Protein AF-A0A950VPS5-F1 (afdb_monomer)

pLDDT: mean 88.5, std 11.24, range [45.47, 96.25]

Mean predicted aligned error: 5.07 Å

Sequence (71 aa):
MLETPIVERYVVAEVRRARDGSDAPPEITERFQGRAFTLHELEVRGVRITSRRGWYLANGEDWILSVQPTL

Radius of gyration: 13.01 Å; Cα contacts (8 Å, |Δi|>4): 124; chains: 1; bounding box: 40×19×38 Å

Solvent-accessible surface area (backbone atoms only — not comparable to full-atom values): 4158 Å² total; per-residue (Å²): 133,84,78,76,78,83,76,64,32,29,30,22,75,39,48,24,32,62,89,79,62,44,79,47,57,67,86,57,33,76,77,40,47,78,38,73,35,39,68,67,59,37,44,78,72,57,30,48,75,55,100,59,36,28,39,34,77,52,96,93,40,53,32,37,30,41,45,43,76,57,130

Structure (mmCIF, N/CA/C/O backbone):
data_AF-A0A950VPS5-F1
#
_entry.id   AF-A0A950VPS5-F1
#
loop_
_atom_site.group_PDB
_atom_site.id
_atom_site.type_symbol
_atom_site.label_atom_id
_atom_site.label_alt_id
_atom_site.label_comp_id
_atom_site.label_asym_id
_atom_site.label_entity_id
_atom_site.label_seq_id
_atom_site.pdbx_PDB_ins_code
_atom_site.Cartn_x
_atom_site.Cartn_y
_atom_site.Cartn_z
_atom_site.occupancy
_atom_site.B_iso_or_equiv
_atom_site.auth_seq_id
_atom_site.auth_comp_id
_atom_site.auth_asym_id
_atom_site.auth_atom_id
_atom_site.pdbx_PDB_model_num
ATOM 1 N N . MET A 1 1 ? -25.682 3.317 25.228 1.00 45.47 1 MET A N 1
ATOM 2 C CA . MET A 1 1 ? -24.903 4.190 24.328 1.00 45.47 1 MET A CA 1
ATOM 3 C C . MET A 1 1 ? -23.997 3.271 23.537 1.00 45.47 1 MET A C 1
ATOM 5 O O . MET A 1 1 ? -23.246 2.540 24.162 1.00 45.47 1 MET A O 1
ATOM 9 N N . LEU A 1 2 ? -24.165 3.189 22.218 1.00 54.38 2 LEU A N 1
ATOM 10 C CA . LEU A 1 2 ? -23.234 2.446 21.370 1.00 54.38 2 LEU A CA 1
ATOM 11 C C . LEU A 1 2 ? -22.058 3.388 21.116 1.00 54.38 2 LEU A C 1
ATOM 13 O O . LEU A 1 2 ? -22.243 4.423 20.481 1.00 54.38 2 LEU A O 1
ATOM 17 N N . GLU A 1 3 ? -20.896 3.081 21.684 1.00 50.25 3 GLU A N 1
ATOM 18 C CA . GLU A 1 3 ? -19.647 3.722 21.285 1.00 50.25 3 GLU A CA 1
ATOM 19 C C . GLU A 1 3 ? -19.463 3.467 19.788 1.00 50.25 3 GLU A C 1
ATOM 21 O O . GLU A 1 3 ? -19.431 2.317 19.345 1.00 50.25 3 GLU A O 1
ATOM 26 N N . THR A 1 4 ? -19.421 4.532 18.989 1.00 57.44 4 THR A N 1
ATOM 27 C CA . THR A 1 4 ? -19.068 4.419 17.576 1.00 57.44 4 THR A CA 1
ATOM 28 C C . THR A 1 4 ? -17.655 3.845 17.528 1.00 57.44 4 THR A C 1
ATOM 30 O O . THR A 1 4 ? -16.751 4.486 18.070 1.00 57.44 4 THR A O 1
ATOM 33 N N . PRO A 1 5 ? -17.425 2.661 16.933 1.00 61.50 5 PRO A N 1
ATOM 34 C CA . PRO A 1 5 ? -16.075 2.135 16.837 1.00 61.50 5 PRO A CA 1
ATOM 35 C C . PRO A 1 5 ? -15.234 3.153 16.068 1.00 61.50 5 PRO A C 1
ATOM 37 O O . PRO A 1 5 ? -15.584 3.533 14.947 1.00 61.50 5 PRO A O 1
ATOM 40 N N . ILE A 1 6 ? -14.153 3.632 16.686 1.00 70.50 6 ILE A N 1
ATOM 41 C CA . ILE A 1 6 ? -13.164 4.459 16.000 1.00 70.50 6 ILE A CA 1
ATOM 42 C C . ILE A 1 6 ? -12.571 3.570 14.912 1.00 70.50 6 ILE A C 1
ATOM 44 O O . ILE A 1 6 ? -11.847 2.616 15.193 1.00 70.50 6 ILE A O 1
ATOM 48 N N . VAL A 1 7 ? -12.948 3.835 13.664 1.00 77.31 7 VAL A N 1
ATOM 49 C CA . VAL A 1 7 ? -12.404 3.100 12.528 1.00 77.31 7 VAL A CA 1
ATOM 50 C C . VAL A 1 7 ? -11.001 3.631 12.276 1.00 77.31 7 VAL A C 1
ATOM 52 O O . VAL A 1 7 ? -10.838 4.750 11.791 1.00 77.31 7 VAL A O 1
ATOM 55 N N . GLU A 1 8 ? -9.999 2.824 12.614 1.00 86.06 8 GLU A N 1
ATOM 56 C CA . GLU A 1 8 ? -8.599 3.144 12.356 1.00 86.06 8 GLU A CA 1
ATOM 57 C C . GLU A 1 8 ? -8.379 3.362 10.850 1.00 86.06 8 GLU A C 1
ATOM 59 O O . GLU A 1 8 ? -8.767 2.534 10.014 1.00 86.06 8 GLU A O 1
ATOM 64 N N . ARG A 1 9 ? -7.777 4.503 10.498 1.00 91.12 9 ARG A N 1
ATOM 65 C CA . ARG A 1 9 ? -7.372 4.806 9.122 1.00 91.12 9 ARG A CA 1
ATOM 66 C C . ARG A 1 9 ? -5.858 4.876 9.028 1.00 91.12 9 ARG A C 1
ATOM 68 O O . ARG A 1 9 ? -5.164 5.177 9.991 1.00 91.12 9 ARG A O 1
ATOM 75 N N . TYR A 1 10 ? -5.367 4.621 7.829 1.00 91.19 10 TYR A N 1
ATOM 76 C CA . TYR A 1 10 ? -3.964 4.554 7.485 1.00 91.19 10 TYR A CA 1
ATOM 77 C C . TYR A 1 10 ? -3.691 5.499 6.322 1.00 91.19 10 TYR A C 1
ATOM 79 O O . TYR A 1 10 ? -4.302 5.361 5.261 1.00 91.19 10 TYR A O 1
ATOM 87 N N . VAL A 1 11 ? -2.765 6.439 6.492 1.00 94.25 11 VAL A N 1
ATOM 88 C CA . VAL A 1 11 ? -2.218 7.223 5.380 1.00 94.25 11 VAL A CA 1
ATOM 89 C C . VAL A 1 11 ? -1.142 6.403 4.696 1.00 94.25 11 VAL A C 1
ATOM 91 O O . VAL A 1 11 ? -0.233 5.897 5.355 1.00 94.25 11 VAL A O 1
ATOM 94 N N . VAL A 1 12 ? -1.209 6.304 3.372 1.00 94.56 12 VAL A N 1
ATOM 95 C CA . VAL A 1 12 ? -0.094 5.776 2.582 1.00 94.56 12 VAL A CA 1
ATOM 96 C C . VAL A 1 12 ? 0.901 6.913 2.370 1.00 94.56 12 VAL A C 1
ATOM 98 O O . VAL A 1 12 ? 0.676 7.798 1.548 1.00 94.56 12 VAL A O 1
ATOM 101 N N . ALA A 1 13 ? 1.986 6.925 3.138 1.00 93.69 13 ALA A N 1
ATOM 102 C CA . ALA A 1 13 ? 3.001 7.975 3.062 1.00 93.69 13 ALA A CA 1
ATOM 103 C C . ALA A 1 13 ? 3.811 7.889 1.761 1.00 93.69 13 ALA A C 1
ATOM 105 O O . ALA A 1 13 ? 4.209 8.906 1.197 1.00 93.69 13 ALA A O 1
ATOM 106 N N . GLU A 1 14 ? 4.041 6.669 1.280 1.00 95.06 14 GLU A N 1
ATOM 107 C CA . GLU A 1 14 ? 4.929 6.405 0.157 1.00 95.06 14 GLU A CA 1
ATOM 108 C C . GLU A 1 14 ? 4.592 5.067 -0.502 1.00 95.06 14 GLU A C 1
ATOM 110 O O . GLU A 1 14 ? 4.150 4.134 0.178 1.00 95.06 14 GLU A O 1
ATOM 115 N N . VAL A 1 15 ? 4.839 4.970 -1.810 1.00 95.19 15 VAL A N 1
ATOM 116 C CA . VAL A 1 15 ? 4.772 3.717 -2.563 1.00 95.19 15 VAL A CA 1
ATOM 117 C C . VAL A 1 15 ? 6.085 3.505 -3.310 1.00 95.19 15 VAL A C 1
ATOM 119 O O . VAL A 1 15 ? 6.482 4.348 -4.111 1.00 95.19 15 VAL A O 1
ATOM 122 N N . ARG A 1 16 ? 6.750 2.376 -3.057 1.00 96.25 16 ARG A N 1
ATOM 123 C CA . ARG A 1 16 ? 8.027 2.013 -3.691 1.00 96.25 16 ARG A CA 1
ATOM 124 C C . ARG A 1 16 ? 7.956 0.653 -4.355 1.00 96.25 16 ARG A C 1
ATOM 126 O O . ARG A 1 16 ? 7.218 -0.221 -3.903 1.00 96.25 16 ARG A O 1
ATOM 133 N N . ARG A 1 17 ? 8.759 0.444 -5.393 1.00 95.88 17 ARG A N 1
ATOM 134 C CA . ARG A 1 17 ? 8.951 -0.877 -5.995 1.00 95.88 17 ARG A CA 1
ATOM 135 C C . ARG A 1 17 ? 9.625 -1.813 -4.991 1.00 95.88 17 ARG A C 1
ATOM 137 O O . ARG A 1 17 ? 10.631 -1.455 -4.384 1.00 95.88 17 ARG A O 1
ATOM 144 N N . ALA A 1 18 ? 9.107 -3.027 -4.833 1.00 94.19 18 ALA A N 1
ATOM 145 C CA . ALA A 1 18 ? 9.634 -3.994 -3.873 1.00 94.19 18 ALA A CA 1
ATOM 146 C C . ALA A 1 18 ? 11.049 -4.480 -4.224 1.00 94.19 18 ALA A C 1
ATOM 148 O O . ALA A 1 18 ? 11.847 -4.750 -3.328 1.00 94.19 18 ALA A O 1
ATOM 149 N N . ARG A 1 19 ? 11.359 -4.590 -5.522 1.00 93.50 19 ARG A N 1
ATOM 150 C CA . ARG A 1 19 ? 12.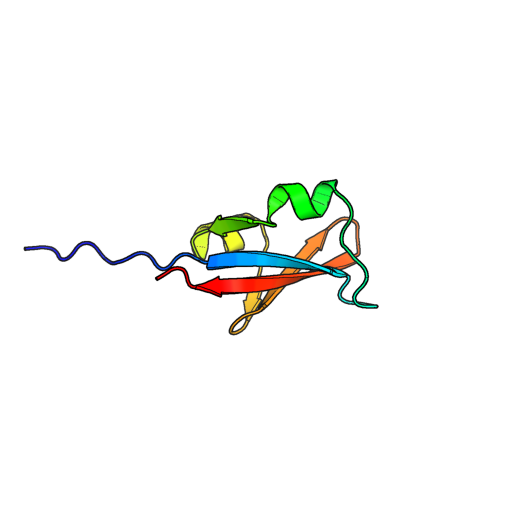617 -5.157 -6.022 1.00 93.50 19 ARG A CA 1
ATOM 151 C C . ARG A 1 19 ? 13.853 -4.311 -5.711 1.00 93.50 19 ARG A C 1
ATOM 153 O O . ARG A 1 19 ? 14.882 -4.862 -5.333 1.00 93.50 19 ARG A O 1
ATOM 160 N N . ASP A 1 20 ? 13.774 -3.004 -5.935 1.00 94.25 20 ASP A N 1
ATOM 161 C CA . ASP A 1 20 ? 14.920 -2.084 -5.890 1.00 94.25 20 ASP A CA 1
ATOM 162 C C . ASP A 1 20 ? 14.662 -0.828 -5.042 1.00 94.25 20 ASP A C 1
ATOM 164 O O . ASP A 1 20 ? 15.573 -0.028 -4.834 1.00 94.25 20 ASP A O 1
ATOM 168 N N . GLY A 1 21 ? 13.444 -0.655 -4.518 1.00 94.19 21 GLY A N 1
ATOM 169 C CA . GLY A 1 21 ? 13.071 0.518 -3.736 1.00 94.19 21 GLY A CA 1
ATOM 170 C C . GLY A 1 21 ? 12.928 1.799 -4.557 1.00 94.19 21 GLY A C 1
ATOM 171 O O . GLY A 1 21 ? 12.900 2.871 -3.956 1.00 94.19 21 GLY A O 1
ATOM 172 N N . SER A 1 22 ? 12.860 1.707 -5.889 1.00 95.12 22 SER A N 1
ATOM 173 C CA . SER A 1 22 ? 12.605 2.857 -6.761 1.00 95.12 22 SER A CA 1
ATOM 174 C C . SER A 1 22 ? 11.198 3.427 -6.568 1.00 95.12 22 SER A C 1
ATOM 176 O O . SER A 1 22 ? 10.284 2.740 -6.095 1.00 95.12 22 SER A O 1
ATOM 178 N N . ASP A 1 23 ? 11.031 4.698 -6.928 1.00 93.50 23 ASP A N 1
ATOM 179 C CA . ASP A 1 23 ? 9.746 5.385 -6.840 1.00 93.50 23 ASP A CA 1
ATOM 180 C C . ASP A 1 23 ? 8.708 4.737 -7.75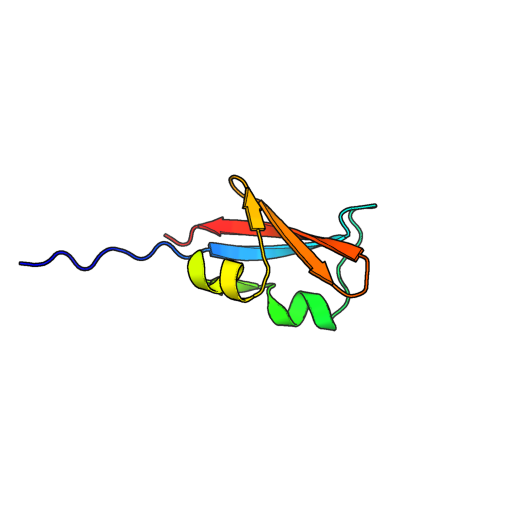8 1.00 93.50 23 ASP A C 1
ATOM 182 O O . ASP A 1 23 ? 8.998 4.320 -8.885 1.00 93.50 23 ASP A O 1
ATOM 186 N N . ALA A 1 24 ? 7.470 4.660 -7.272 1.00 93.00 24 ALA A N 1
ATOM 187 C CA . ALA A 1 24 ? 6.372 4.176 -8.085 1.00 93.00 24 ALA A CA 1
ATOM 188 C C . ALA A 1 24 ? 5.977 5.200 -9.168 1.00 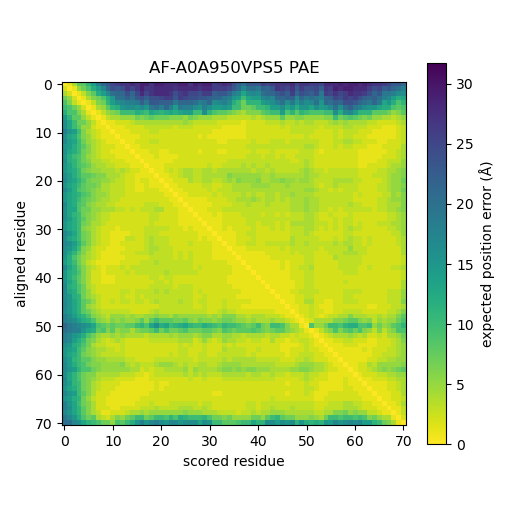93.00 24 ALA A C 1
ATOM 190 O O . ALA A 1 24 ? 6.037 6.411 -8.935 1.00 93.00 24 ALA A O 1
ATOM 191 N N . PRO A 1 25 ? 5.553 4.742 -10.360 1.00 92.44 25 PRO A N 1
ATOM 192 C CA . PRO A 1 25 ? 5.083 5.638 -11.405 1.00 92.44 25 PRO A CA 1
ATOM 193 C C . PRO A 1 25 ? 3.794 6.362 -10.967 1.00 92.44 25 PRO A C 1
ATOM 195 O O . PRO A 1 25 ? 3.070 5.851 -10.102 1.00 92.44 25 PRO A O 1
ATOM 198 N N . PRO A 1 26 ? 3.459 7.513 -11.587 1.00 93.00 26 PRO A N 1
ATOM 199 C CA . PRO A 1 26 ? 2.287 8.319 -11.227 1.00 93.00 26 PRO A CA 1
ATOM 200 C C . PRO A 1 26 ? 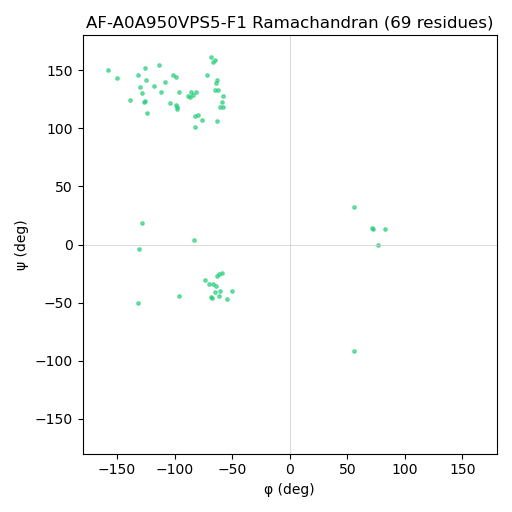0.979 7.523 -11.137 1.00 93.00 26 PRO A C 1
ATOM 202 O O . PRO A 1 26 ? 0.211 7.672 -10.195 1.00 93.00 26 PRO A O 1
ATOM 205 N N . GLU A 1 27 ? 0.769 6.583 -12.057 1.00 91.50 27 GLU A N 1
ATOM 206 C CA . GLU A 1 27 ? -0.411 5.707 -12.098 1.00 91.50 27 GLU A CA 1
ATOM 207 C C . GLU A 1 27 ? -0.622 4.849 -10.832 1.00 91.50 27 GLU A C 1
ATOM 209 O O . GLU A 1 27 ? -1.747 4.425 -10.548 1.00 91.50 27 GLU A O 1
ATOM 214 N N . ILE A 1 28 ? 0.451 4.575 -10.081 1.00 91.88 28 ILE A N 1
ATOM 215 C CA . ILE A 1 28 ? 0.428 3.828 -8.821 1.00 91.88 28 ILE A CA 1
ATOM 216 C C . ILE A 1 28 ? 0.372 4.799 -7.640 1.00 91.88 28 ILE A C 1
ATOM 218 O O . ILE A 1 28 ? -0.430 4.596 -6.727 1.00 91.88 28 ILE A O 1
ATOM 222 N N . THR A 1 29 ? 1.175 5.867 -7.650 1.00 93.44 29 THR A N 1
ATOM 223 C CA . THR A 1 29 ? 1.204 6.834 -6.542 1.00 93.44 29 THR A CA 1
ATOM 224 C C . THR A 1 29 ? -0.124 7.576 -6.407 1.00 93.44 29 THR A C 1
ATOM 226 O O . THR A 1 29 ? -0.640 7.675 -5.297 1.00 93.44 29 THR A O 1
ATOM 229 N N . GLU A 1 30 ? -0.767 7.976 -7.508 1.00 94.38 30 GLU A N 1
ATOM 230 C CA . GLU A 1 30 ? -2.071 8.661 -7.503 1.00 94.38 30 GLU A CA 1
ATOM 231 C C . GLU A 1 30 ? -3.201 7.828 -6.882 1.00 94.38 30 GLU A C 1
ATOM 233 O O . GLU A 1 30 ? -4.183 8.379 -6.373 1.00 94.38 30 GLU A O 1
ATOM 238 N N . ARG A 1 31 ? -3.078 6.495 -6.896 1.00 92.38 31 ARG A N 1
ATOM 239 C CA . ARG A 1 31 ? -4.074 5.594 -6.301 1.00 92.38 31 ARG A CA 1
ATOM 240 C C . ARG A 1 31 ? -4.029 5.598 -4.779 1.00 92.38 31 ARG A C 1
ATOM 242 O O . ARG A 1 31 ? -5.071 5.385 -4.157 1.00 92.38 31 ARG A O 1
ATOM 249 N N . PHE A 1 32 ? -2.855 5.828 -4.190 1.00 94.88 32 PHE A N 1
ATOM 250 C CA . PHE A 1 32 ? -2.612 5.552 -2.775 1.00 94.88 32 PHE A CA 1
ATOM 251 C C . PHE A 1 32 ? -1.945 6.703 -2.022 1.00 94.88 32 PHE A C 1
ATOM 253 O O . PHE A 1 32 ? -2.422 7.081 -0.955 1.00 94.88 32 PHE A O 1
ATOM 260 N N . GLN A 1 33 ? -0.847 7.246 -2.544 1.00 94.38 33 GLN A N 1
ATOM 261 C CA . GLN A 1 33 ? 0.046 8.130 -1.803 1.00 94.38 33 GLN A CA 1
ATOM 262 C C . GLN A 1 33 ? -0.663 9.413 -1.347 1.00 94.38 33 GLN A C 1
ATOM 264 O O . GLN A 1 33 ? -1.384 10.058 -2.107 1.00 94.38 33 GLN A O 1
ATOM 269 N N . GLY A 1 34 ? -0.478 9.763 -0.073 1.00 93.88 34 GLY A N 1
ATOM 270 C CA . GLY A 1 34 ? -1.104 10.914 0.579 1.00 93.88 34 GLY A CA 1
ATOM 271 C C . GLY A 1 34 ? -2.579 10.725 0.950 1.00 93.88 34 GLY A C 1
ATOM 272 O O . GLY A 1 34 ? -3.177 11.635 1.520 1.00 93.88 34 GLY A O 1
ATOM 273 N N . ARG A 1 35 ? -3.187 9.569 0.657 1.00 94.25 35 ARG A N 1
ATOM 274 C CA . ARG A 1 35 ? -4.599 9.294 0.960 1.00 94.25 35 ARG A CA 1
ATOM 275 C C . ARG A 1 35 ? -4.734 8.417 2.201 1.00 94.25 35 ARG A C 1
ATOM 277 O O . ARG A 1 35 ? -3.901 7.544 2.448 1.00 94.25 35 ARG A O 1
ATOM 284 N N . ALA A 1 36 ? -5.804 8.653 2.959 1.00 94.06 36 ALA A N 1
ATOM 285 C CA . ALA A 1 36 ? -6.166 7.865 4.131 1.00 94.06 36 ALA A CA 1
ATOM 286 C C . ALA A 1 36 ? -7.201 6.792 3.771 1.00 94.06 36 ALA A C 1
ATOM 288 O O . ALA A 1 36 ? -8.234 7.097 3.174 1.00 94.06 36 ALA A O 1
ATOM 289 N N . PHE A 1 37 ? -6.953 5.557 4.193 1.00 93.19 37 PHE A N 1
ATOM 290 C CA . PHE A 1 37 ? -7.827 4.412 3.957 1.00 93.19 37 PHE A CA 1
ATOM 291 C C . PHE A 1 37 ? -8.051 3.633 5.244 1.00 93.19 37 PHE A C 1
ATOM 293 O O . PHE A 1 37 ? -7.153 3.496 6.066 1.00 93.19 37 PHE A O 1
ATOM 300 N N . THR A 1 38 ? -9.235 3.070 5.406 1.00 92.06 38 THR A N 1
ATOM 301 C CA . THR A 1 38 ? -9.454 1.986 6.368 1.00 92.06 38 THR A CA 1
ATOM 302 C C . THR A 1 38 ? -8.732 0.716 5.909 1.00 92.06 38 THR A C 1
ATOM 304 O O . THR A 1 38 ? -8.421 0.557 4.725 1.00 92.06 38 THR A O 1
ATOM 307 N N . LEU A 1 39 ? -8.505 -0.226 6.830 1.00 89.12 39 LEU A N 1
ATOM 308 C CA . LEU A 1 39 ? -7.933 -1.532 6.482 1.00 89.12 39 LEU A CA 1
ATOM 309 C C . LEU A 1 39 ? -8.746 -2.230 5.378 1.00 89.12 39 LEU A C 1
ATOM 311 O O . LEU A 1 39 ? -8.186 -2.667 4.376 1.00 89.12 39 LEU A O 1
ATOM 315 N N . HIS A 1 40 ? -10.073 -2.247 5.517 1.00 90.62 40 HIS A N 1
ATOM 316 C CA . HIS A 1 40 ? -10.972 -2.863 4.542 1.00 90.62 40 HIS A CA 1
ATOM 317 C C . HIS A 1 40 ? -10.866 -2.217 3.150 1.00 90.62 40 HIS A C 1
ATOM 319 O O . HIS A 1 40 ? -10.854 -2.905 2.131 1.00 90.62 40 HIS A O 1
ATOM 325 N N . GLU A 1 41 ? -10.738 -0.889 3.084 1.00 94.19 41 GLU A N 1
ATOM 326 C CA . GLU A 1 41 ? -10.563 -0.168 1.820 1.00 94.19 41 GLU A CA 1
ATOM 327 C C . GLU A 1 41 ? -9.257 -0.532 1.103 1.00 94.19 41 GLU A C 1
ATOM 329 O O . GLU A 1 41 ? -9.240 -0.580 -0.131 1.00 94.19 41 GLU A O 1
ATOM 334 N N . LEU A 1 42 ? -8.177 -0.778 1.850 1.00 92.88 42 LEU A N 1
ATOM 335 C CA . LEU A 1 42 ? -6.899 -1.241 1.303 1.00 92.88 42 LEU A CA 1
ATOM 336 C C . LEU A 1 42 ? -7.030 -2.672 0.767 1.00 92.88 42 LEU A C 1
ATOM 338 O O . LEU A 1 42 ? -6.637 -2.937 -0.369 1.00 92.88 42 LEU A O 1
ATOM 342 N N . GLU A 1 43 ? -7.666 -3.564 1.524 1.00 92.19 43 GLU A N 1
ATOM 343 C CA . GLU A 1 43 ? -7.883 -4.958 1.122 1.00 92.19 43 GLU A CA 1
ATOM 344 C C . GLU A 1 43 ? -8.730 -5.086 -0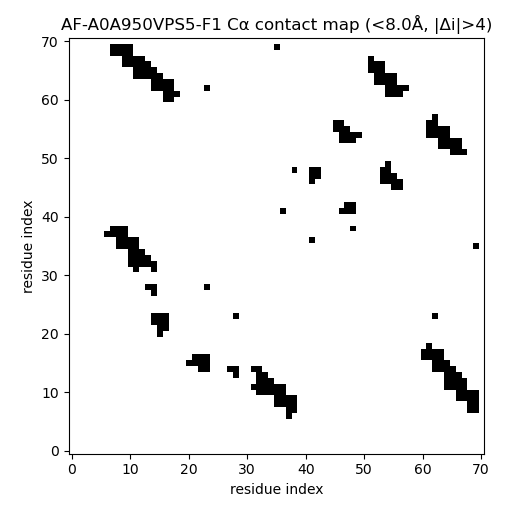.149 1.00 92.19 43 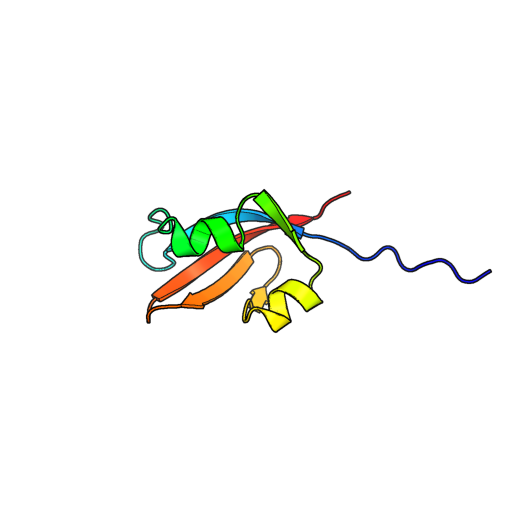GLU A C 1
ATOM 346 O O . GLU A 1 43 ? -8.361 -5.823 -1.063 1.00 92.19 43 GLU A O 1
ATOM 351 N N . VAL A 1 44 ? -9.825 -4.325 -0.256 1.00 94.25 44 VAL A N 1
ATOM 352 C CA . VAL A 1 44 ? -10.691 -4.301 -1.453 1.00 94.25 44 VAL A CA 1
ATOM 353 C C . VAL A 1 44 ? -9.941 -3.788 -2.688 1.00 94.25 44 VAL A C 1
ATOM 355 O O . VAL A 1 44 ? -10.252 -4.175 -3.812 1.00 94.25 44 VAL A O 1
ATOM 358 N N . ARG A 1 45 ? -8.913 -2.953 -2.497 1.00 92.62 45 ARG A N 1
ATOM 359 C CA . ARG A 1 45 ? -8.014 -2.482 -3.565 1.00 92.62 45 ARG A CA 1
ATOM 360 C C . ARG A 1 45 ? -6.890 -3.471 -3.888 1.00 92.62 45 ARG A C 1
ATOM 362 O O . ARG A 1 45 ? -6.040 -3.160 -4.717 1.00 92.62 45 ARG A O 1
ATOM 369 N N . GLY A 1 46 ? -6.877 -4.645 -3.256 1.00 93.19 46 GLY A N 1
ATOM 370 C CA . GLY A 1 46 ? -5.865 -5.678 -3.463 1.00 93.19 46 GLY A CA 1
ATOM 371 C C . GLY A 1 46 ? -4.582 -5.463 -2.662 1.00 93.19 46 GLY A C 1
ATOM 372 O O . GLY A 1 46 ? -3.582 -6.119 -2.942 1.00 93.19 46 GLY A O 1
ATOM 373 N N . VAL A 1 47 ? -4.587 -4.564 -1.674 1.00 94.12 47 VAL A N 1
ATOM 374 C CA . VAL A 1 47 ? -3.437 -4.346 -0.795 1.00 94.12 47 VAL A CA 1
ATOM 375 C C . VAL A 1 47 ? -3.493 -5.330 0.371 1.00 94.12 47 VAL A C 1
ATOM 377 O O . VAL A 1 47 ? -4.482 -5.402 1.098 1.00 94.12 47 VAL A O 1
ATOM 380 N N . ARG A 1 48 ? -2.409 -6.073 0.596 1.00 92.81 48 ARG A N 1
ATOM 381 C CA . ARG A 1 48 ? -2.239 -6.934 1.774 1.00 92.81 48 ARG A CA 1
ATOM 382 C C . ARG A 1 48 ? -1.401 -6.222 2.824 1.00 92.81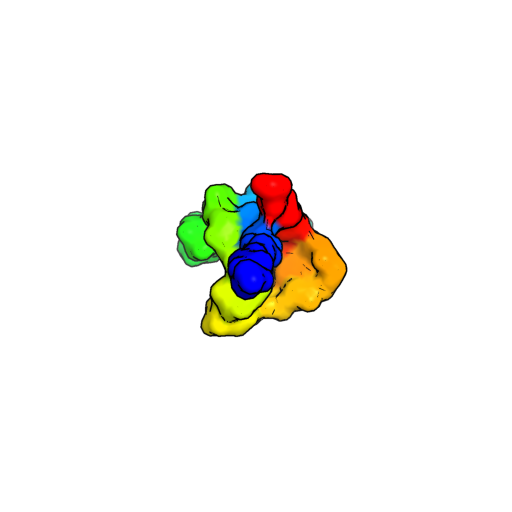 48 ARG A C 1
ATOM 384 O O . ARG A 1 48 ? -0.234 -5.934 2.580 1.00 92.81 48 ARG A O 1
ATOM 391 N N . ILE A 1 49 ? -1.979 -5.939 3.990 1.00 84.75 49 ILE A N 1
ATOM 392 C CA . ILE A 1 49 ? -1.265 -5.276 5.086 1.00 84.75 49 ILE A CA 1
ATOM 393 C C . ILE A 1 49 ? -0.577 -6.309 5.978 1.00 84.75 49 ILE A C 1
ATOM 395 O O . ILE A 1 49 ? -1.198 -7.242 6.476 1.00 84.75 49 ILE A O 1
ATOM 399 N N . THR A 1 50 ? 0.716 -6.104 6.211 1.00 82.81 50 THR A N 1
ATOM 400 C CA . THR A 1 50 ? 1.516 -6.817 7.207 1.00 82.81 50 THR A CA 1
ATOM 401 C C . THR A 1 50 ? 2.148 -5.789 8.145 1.00 82.81 50 THR A C 1
ATOM 403 O O . THR A 1 50 ? 3.000 -4.997 7.727 1.00 82.81 50 THR A O 1
ATOM 406 N N . SER A 1 51 ? 1.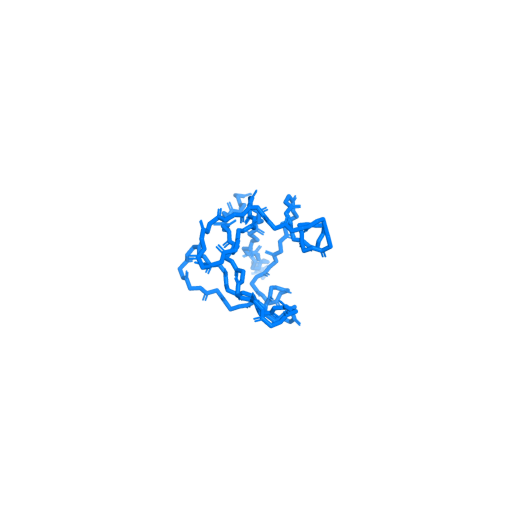733 -5.775 9.412 1.00 76.75 51 SER A N 1
ATOM 407 C CA . SER A 1 51 ? 2.189 -4.826 10.441 1.00 76.75 51 SER A CA 1
ATOM 408 C C . SER A 1 51 ? 1.986 -3.347 10.060 1.00 76.75 51 SER A C 1
ATOM 410 O O . SER A 1 51 ? 0.932 -2.788 10.328 1.00 76.75 51 SER A O 1
ATOM 412 N N . ARG A 1 52 ? 2.986 -2.701 9.439 1.00 78.25 52 ARG A N 1
ATOM 413 C CA . ARG A 1 52 ? 2.965 -1.285 8.999 1.00 78.25 52 ARG A CA 1
ATOM 414 C C . ARG A 1 52 ? 3.352 -1.109 7.527 1.00 78.25 52 ARG A C 1
ATOM 416 O O . ARG A 1 52 ? 3.775 -0.034 7.105 1.00 78.25 52 ARG A O 1
ATOM 423 N N . ARG A 1 53 ? 3.283 -2.184 6.746 1.00 87.88 53 ARG A N 1
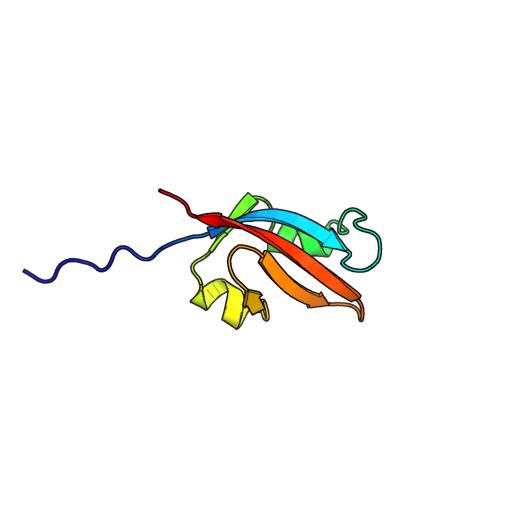ATOM 424 C CA . ARG A 1 53 ? 3.574 -2.171 5.312 1.00 87.88 53 ARG A CA 1
ATOM 425 C C . ARG A 1 53 ? 2.445 -2.852 4.563 1.00 87.88 53 ARG A C 1
ATOM 427 O O . ARG A 1 53 ? 1.979 -3.904 4.990 1.00 87.88 53 ARG A O 1
ATOM 434 N N . GLY A 1 54 ? 2.018 -2.246 3.466 1.00 91.88 54 GLY A N 1
ATOM 435 C CA . GLY A 1 54 ? 1.115 -2.856 2.503 1.00 91.88 54 GLY A CA 1
ATOM 436 C C . GLY A 1 54 ? 1.872 -3.416 1.312 1.00 91.88 54 GLY A C 1
ATOM 437 O O . GLY A 1 54 ? 2.853 -2.826 0.876 1.00 91.88 54 GLY A O 1
ATOM 438 N N . TRP A 1 55 ? 1.403 -4.538 0.787 1.00 94.69 55 TRP A N 1
ATOM 439 C CA . TRP A 1 55 ? 1.887 -5.153 -0.443 1.00 94.69 55 TRP A CA 1
ATOM 440 C C . TRP A 1 55 ? 0.808 -5.065 -1.507 1.00 94.69 55 TRP A C 1
ATOM 442 O O . TRP A 1 55 ? -0.344 -5.404 -1.239 1.00 94.69 55 TRP A O 1
ATOM 452 N N . TYR A 1 56 ? 1.176 -4.613 -2.698 1.00 94.31 56 TYR A N 1
ATOM 453 C CA . TYR A 1 56 ? 0.258 -4.412 -3.809 1.00 94.31 56 TYR A CA 1
ATOM 454 C C . TYR A 1 56 ? 0.900 -4.890 -5.110 1.00 94.31 56 TYR A C 1
ATOM 456 O O . TYR A 1 56 ? 1.972 -4.421 -5.473 1.00 94.31 56 TYR A O 1
ATOM 464 N N . LEU A 1 57 ? 0.238 -5.804 -5.816 1.00 93.81 57 LEU A N 1
ATOM 465 C CA . LEU A 1 57 ? 0.707 -6.333 -7.095 1.00 93.81 57 LEU A CA 1
ATOM 466 C C . LEU A 1 57 ? -0.008 -5.609 -8.238 1.00 93.81 57 LEU A C 1
ATOM 468 O O . LEU A 1 57 ? -1.233 -5.672 -8.348 1.00 93.81 57 LEU A O 1
ATOM 472 N N . ALA A 1 58 ? 0.750 -4.949 -9.111 1.00 92.06 58 ALA A N 1
ATOM 473 C CA . ALA A 1 58 ? 0.212 -4.309 -10.308 1.00 92.06 58 ALA A CA 1
ATOM 474 C C . ALA A 1 58 ? 1.238 -4.286 -11.435 1.00 92.06 58 ALA A C 1
ATOM 476 O O . ALA A 1 58 ? 2.425 -4.080 -11.199 1.00 92.06 58 ALA A O 1
ATOM 477 N N . ASN A 1 59 ? 0.763 -4.472 -12.670 1.00 88.81 59 ASN A N 1
ATOM 478 C CA . ASN A 1 59 ? 1.597 -4.489 -13.877 1.00 88.81 59 ASN A CA 1
ATOM 479 C C . ASN A 1 59 ? 2.735 -5.530 -13.814 1.00 88.81 59 ASN A C 1
ATOM 481 O O . ASN A 1 59 ? 3.810 -5.314 -14.362 1.00 88.81 59 ASN A O 1
ATOM 485 N N . GLY A 1 60 ? 2.492 -6.659 -13.134 1.00 89.88 60 GLY A N 1
ATOM 486 C CA . GLY A 1 60 ? 3.487 -7.719 -12.937 1.00 89.88 60 GLY A CA 1
ATOM 487 C C . GLY A 1 60 ? 4.614 -7.366 -11.960 1.00 89.88 60 GLY A C 1
ATOM 488 O O . GLY A 1 60 ? 5.609 -8.081 -11.927 1.00 89.88 60 GLY A O 1
ATOM 489 N N . GLU A 1 61 ? 4.467 -6.288 -11.186 1.00 93.38 61 GLU A N 1
ATOM 490 C CA . GLU A 1 61 ? 5.465 -5.791 -10.237 1.00 93.38 61 GLU A CA 1
ATOM 491 C C . GLU A 1 61 ? 4.865 -5.664 -8.830 1.00 93.38 61 GLU A C 1
ATOM 493 O O . GLU A 1 61 ? 3.710 -5.250 -8.664 1.00 93.38 61 GLU A O 1
ATOM 498 N N . ASP A 1 62 ? 5.667 -6.000 -7.820 1.00 94.94 62 ASP A N 1
ATOM 499 C CA . ASP A 1 62 ? 5.311 -5.833 -6.415 1.00 94.94 62 ASP A CA 1
ATOM 500 C C . ASP A 1 62 ? 5.644 -4.417 -5.934 1.00 94.94 62 ASP A C 1
ATOM 502 O O . ASP A 1 62 ? 6.758 -3.911 -6.094 1.00 94.94 62 ASP A O 1
ATOM 506 N N . TRP A 1 63 ? 4.675 -3.793 -5.275 1.00 95.81 63 TRP A N 1
ATOM 507 C CA . TRP A 1 63 ? 4.777 -2.461 -4.696 1.00 95.81 63 TRP A CA 1
ATOM 508 C C . TRP A 1 63 ? 4.601 -2.533 -3.182 1.00 95.81 63 TRP A C 1
ATOM 510 O O . TRP A 1 63 ? 3.698 -3.199 -2.670 1.00 95.81 63 TRP A O 1
ATOM 520 N N . ILE A 1 64 ? 5.453 -1.810 -2.462 1.00 95.94 64 ILE A N 1
ATOM 521 C CA . ILE A 1 64 ? 5.415 -1.676 -1.010 1.00 95.94 64 ILE A CA 1
ATOM 522 C C . ILE A 1 64 ? 4.836 -0.307 -0.666 1.00 95.94 64 ILE A C 1
ATOM 524 O O . ILE A 1 64 ? 5.379 0.727 -1.052 1.00 95.94 64 ILE A O 1
ATOM 528 N N . LEU A 1 65 ? 3.744 -0.315 0.093 1.00 96.00 65 LEU A N 1
ATOM 529 C CA . LEU A 1 65 ? 3.074 0.860 0.630 1.00 96.00 65 LEU A CA 1
ATOM 530 C C . LEU A 1 65 ? 3.526 1.070 2.076 1.00 96.00 65 LEU A C 1
ATOM 532 O O . LEU A 1 65 ? 3.271 0.233 2.946 1.00 96.00 65 LEU A O 1
ATOM 536 N N . SER A 1 66 ? 4.158 2.204 2.354 1.00 94.69 66 SER A N 1
ATOM 537 C CA . SER A 1 66 ? 4.453 2.630 3.724 1.00 94.69 66 SER A CA 1
ATOM 538 C C . SER A 1 66 ? 3.194 3.239 4.331 1.00 94.69 66 SER A C 1
ATOM 540 O O . SER A 1 66 ? 2.759 4.305 3.896 1.00 94.69 66 SER A O 1
ATOM 542 N N . VAL A 1 67 ? 2.602 2.572 5.325 1.00 91.75 67 VAL A N 1
ATOM 543 C CA . VAL A 1 67 ? 1.347 3.011 5.952 1.00 91.75 67 VAL A CA 1
ATOM 544 C C . VAL A 1 67 ? 1.572 3.534 7.366 1.00 91.75 67 VAL A C 1
ATOM 546 O O . VAL A 1 67 ? 2.354 2.973 8.136 1.00 91.75 67 VAL A O 1
ATOM 549 N N . GLN A 1 68 ? 0.873 4.610 7.714 1.00 90.88 68 GLN A N 1
ATOM 550 C CA . GLN A 1 68 ? 0.917 5.232 9.037 1.00 90.88 68 GLN A CA 1
ATOM 551 C C . GLN A 1 68 ? -0.507 5.402 9.574 1.00 90.88 68 GLN A C 1
ATOM 553 O O . GLN A 1 68 ? -1.345 5.923 8.839 1.00 90.88 68 GLN A O 1
ATOM 558 N N . PRO A 1 69 ? -0.806 4.984 10.815 1.00 86.81 69 PRO A N 1
ATOM 559 C CA . PRO A 1 69 ? -2.122 5.207 11.401 1.00 86.81 69 PRO A CA 1
ATOM 560 C C . PRO A 1 69 ? -2.386 6.708 11.574 1.00 86.81 69 PRO A C 1
ATOM 562 O O . PRO A 1 69 ? -1.497 7.460 11.976 1.00 86.81 69 PRO A O 1
ATOM 565 N N . THR A 1 70 ? -3.605 7.144 11.271 1.00 82.88 70 THR A N 1
ATOM 566 C CA . THR A 1 70 ? -4.093 8.482 11.621 1.00 82.88 70 THR A CA 1
ATOM 567 C C . THR A 1 70 ? -4.624 8.457 13.047 1.00 82.88 70 THR A C 1
ATOM 569 O O . THR A 1 70 ? -5.449 7.597 13.361 1.00 82.88 70 THR A O 1
ATOM 572 N N . LEU A 1 71 ? -4.155 9.390 13.877 1.00 65.00 71 LEU A N 1
ATOM 573 C CA . LEU A 1 71 ? -4.715 9.658 15.205 1.00 65.00 71 LEU A CA 1
ATOM 574 C C . LEU A 1 71 ? -6.130 10.242 15.114 1.00 65.00 71 LEU A C 1
ATOM 576 O O . LEU A 1 71 ? -6.392 10.983 14.137 1.00 65.00 71 LEU A O 1
#

Secondary structure (DSSP, 8-state):
--PPP---EEEEEEEEETTT-PBPPHHHHHHHBT-EEEHHHHHHTTPEEETTEEEEEETTEEEEEEEEEE-

Foldseek 3Di:
DDDDPPQKKKAQQAKAFPPPRHHDDPVVCVVGHRDIDGPVRCVVQVWDDDPQWTWHDDPNTIMITGIDIDD

Nearest PDB structures (foldseek):
  2awa-assembly2_C  TM=6.557E-01  e=7.626E+00  Streptococcus pneumoniae TIGR4
  6e8d-assembly1_C  TM=3.443E-01  e=5.064E+00  Bacillus subtilis
  5wjo-assembly1_A  TM=2.822E-01  e=2.662E+00  Homo sapiens
  5wjo-assembly2_C  TM=2.820E-01  e=2.822E+00  Homo sapiens